Protein AF-A0A0W8CK42-F1 (afdb_monomer)

Organism: Phytophthora nicotianae (NCBI:txid4792)

Structure (mmCIF, N/CA/C/O backbone):
data_AF-A0A0W8CK42-F1
#
_entry.id   AF-A0A0W8CK42-F1
#
loop_
_atom_site.group_PDB
_atom_site.id
_atom_site.type_symbol
_atom_site.label_atom_id
_atom_site.label_alt_id
_atom_site.label_comp_id
_atom_site.label_asym_id
_atom_site.label_entity_id
_atom_site.label_seq_id
_atom_site.pdbx_PDB_ins_code
_atom_site.Cartn_x
_atom_site.Cartn_y
_atom_site.Cartn_z
_atom_site.occupancy
_atom_site.B_iso_or_equiv
_atom_site.auth_seq_id
_atom_site.auth_comp_id
_atom_site.auth_asym_id
_atom_site.auth_atom_id
_atom_site.pdbx_PDB_model_num
ATOM 1 N N . MET A 1 1 ? -12.846 0.771 17.962 1.00 53.97 1 MET A N 1
ATOM 2 C CA . MET A 1 1 ? -13.260 1.545 16.771 1.00 53.97 1 MET A CA 1
ATOM 3 C C . MET A 1 1 ? -13.281 3.008 17.147 1.00 53.97 1 MET A C 1
ATOM 5 O O . MET A 1 1 ? -13.812 3.319 18.205 1.00 53.97 1 MET A O 1
ATOM 9 N N . PHE A 1 2 ? -12.665 3.880 16.350 1.00 52.91 2 PHE A N 1
ATOM 10 C CA . PHE A 1 2 ? -12.708 5.317 16.612 1.00 52.91 2 PHE A CA 1
ATOM 11 C C . PHE A 1 2 ? -14.173 5.771 16.610 1.00 52.91 2 PHE A C 1
ATOM 13 O O . PHE A 1 2 ? -14.935 5.414 15.708 1.00 52.91 2 PHE A O 1
ATOM 20 N N . GLY A 1 3 ? -14.590 6.454 17.676 1.00 60.84 3 GLY A N 1
ATOM 21 C CA . GLY A 1 3 ? -15.957 6.950 17.807 1.00 60.84 3 GLY A CA 1
ATOM 22 C C . GLY A 1 3 ? -16.290 7.958 16.705 1.00 60.84 3 GLY A C 1
ATOM 23 O O . GLY A 1 3 ? -15.390 8.521 16.080 1.00 60.84 3 GLY A O 1
ATOM 24 N N . ALA A 1 4 ? -17.582 8.220 16.495 1.00 65.81 4 ALA A N 1
ATOM 25 C CA . ALA A 1 4 ? -18.070 9.171 15.488 1.00 65.81 4 ALA A CA 1
ATOM 26 C C . ALA A 1 4 ? -17.447 10.581 15.607 1.00 65.81 4 ALA A C 1
ATOM 28 O O . ALA A 1 4 ? -17.406 11.324 14.635 1.00 65.81 4 ALA A O 1
ATOM 29 N N . PHE A 1 5 ? -16.897 10.928 16.771 1.00 67.00 5 PHE A N 1
ATOM 30 C CA . PHE A 1 5 ? -16.233 12.206 17.020 1.00 67.00 5 PHE A CA 1
ATOM 31 C C . PHE A 1 5 ? -14.817 12.329 16.420 1.00 67.00 5 PHE A C 1
ATOM 33 O O . PHE A 1 5 ? -14.349 13.444 16.238 1.00 67.00 5 PHE A O 1
ATOM 40 N N . ASN A 1 6 ? -14.152 11.226 16.039 1.00 75.00 6 ASN A N 1
ATOM 41 C CA . ASN A 1 6 ? -12.784 11.241 15.481 1.00 75.00 6 ASN A CA 1
ATOM 42 C C . ASN A 1 6 ? -12.719 10.876 13.987 1.00 75.00 6 ASN A C 1
ATOM 44 O O . ASN A 1 6 ? -11.693 10.400 13.492 1.00 75.00 6 ASN A O 1
ATOM 48 N N . ILE A 1 7 ? -13.804 11.111 13.243 1.00 78.50 7 ILE A N 1
ATOM 49 C CA . ILE A 1 7 ? -13.872 10.807 11.806 1.00 78.50 7 ILE A CA 1
ATOM 50 C C . ILE A 1 7 ? -12.802 11.586 11.021 1.00 78.50 7 ILE A C 1
ATOM 52 O O . ILE A 1 7 ? -12.148 11.003 10.158 1.00 78.50 7 ILE A O 1
ATOM 56 N N . GLY A 1 8 ? -12.561 12.861 11.349 1.00 82.00 8 GLY A N 1
ATOM 57 C CA . GLY A 1 8 ? -11.563 13.693 10.660 1.00 82.00 8 GLY A CA 1
ATOM 58 C C . GLY A 1 8 ? -10.130 13.167 10.797 1.00 82.00 8 GLY A C 1
ATOM 59 O O . GLY A 1 8 ? -9.431 13.006 9.798 1.00 82.00 8 GLY A O 1
ATOM 60 N N . ALA A 1 9 ? -9.717 12.808 12.017 1.00 83.88 9 ALA A N 1
ATOM 61 C CA . ALA A 1 9 ? -8.387 12.249 12.268 1.00 83.88 9 ALA A CA 1
ATOM 62 C C . ALA A 1 9 ? -8.170 10.930 11.505 1.00 83.88 9 ALA A C 1
ATOM 64 O O . ALA A 1 9 ? -7.124 10.736 10.890 1.00 83.88 9 ALA A O 1
ATOM 65 N N . MET A 1 10 ? -9.178 10.050 11.476 1.00 83.19 10 MET A N 1
ATOM 66 C CA . MET A 1 10 ? -9.126 8.796 10.713 1.00 83.19 10 MET A CA 1
ATOM 67 C C . MET A 1 10 ? -8.916 9.019 9.211 1.00 83.19 10 MET A C 1
ATOM 69 O O . MET A 1 10 ? -8.078 8.343 8.618 1.00 83.19 10 MET A O 1
ATOM 73 N N . HIS A 1 11 ? -9.633 9.967 8.600 1.00 87.00 11 HIS A N 1
ATOM 74 C CA . HIS A 1 11 ? -9.452 10.278 7.178 1.00 87.00 11 HIS A CA 1
ATOM 75 C C . HIS A 1 11 ? -8.052 10.832 6.901 1.00 87.00 11 HIS A C 1
ATOM 77 O O . HIS A 1 11 ? -7.415 10.413 5.937 1.00 87.00 11 HIS A O 1
ATOM 83 N N . GLY A 1 12 ? -7.535 11.697 7.780 1.00 89.56 12 GLY A N 1
ATOM 84 C CA . GLY A 1 12 ? -6.166 12.206 7.686 1.00 89.56 12 GLY A CA 1
ATOM 85 C C . GLY A 1 12 ? -5.114 11.093 7.703 1.00 89.56 12 GLY A C 1
ATOM 86 O O . GLY A 1 12 ? -4.229 11.074 6.852 1.00 89.56 12 GLY A O 1
ATOM 87 N N . PHE A 1 13 ? -5.232 10.116 8.608 1.00 90.31 13 PHE A N 1
ATOM 88 C CA . PHE A 1 13 ? -4.308 8.975 8.648 1.00 90.31 13 PHE A CA 1
ATOM 89 C C . PHE A 1 13 ? -4.354 8.126 7.376 1.00 90.31 13 PHE A C 1
ATOM 91 O O . PHE A 1 13 ? -3.303 7.740 6.866 1.00 90.31 13 PHE A O 1
ATOM 98 N N . ILE A 1 14 ? -5.550 7.861 6.845 1.00 90.44 14 ILE A N 1
ATOM 99 C CA . ILE A 1 14 ? -5.713 7.083 5.610 1.00 90.44 14 ILE A CA 1
ATOM 100 C C . ILE A 1 14 ? -5.079 7.819 4.426 1.00 90.44 14 ILE A C 1
ATOM 102 O O . ILE A 1 14 ? -4.315 7.219 3.672 1.00 90.44 14 ILE A O 1
ATOM 106 N N . LEU A 1 15 ? -5.343 9.121 4.285 1.00 92.50 15 LEU A N 1
ATOM 107 C CA . LEU A 1 15 ? -4.794 9.934 3.198 1.00 92.50 15 LEU A CA 1
ATOM 108 C C . LEU A 1 15 ? -3.268 10.038 3.273 1.00 92.50 15 LEU A C 1
ATOM 110 O O . LEU A 1 15 ? -2.599 9.917 2.247 1.00 92.50 15 LEU A O 1
ATOM 114 N N . THR A 1 16 ? -2.703 10.196 4.471 1.00 93.62 16 THR A N 1
ATOM 115 C CA . THR A 1 16 ? -1.246 10.229 4.666 1.00 93.62 16 THR A CA 1
ATOM 116 C C . THR A 1 16 ? -0.611 8.881 4.346 1.00 93.62 16 THR A C 1
ATOM 118 O O . THR A 1 16 ? 0.391 8.836 3.635 1.00 93.62 16 THR A O 1
ATOM 121 N N . ALA A 1 17 ? -1.200 7.775 4.811 1.00 92.38 17 ALA A N 1
ATOM 122 C CA . ALA A 1 17 ? -0.711 6.434 4.495 1.00 92.38 17 ALA A CA 1
ATOM 123 C C . ALA A 1 17 ? -0.737 6.169 2.982 1.00 92.38 17 ALA A C 1
ATOM 125 O O . ALA A 1 17 ? 0.227 5.644 2.424 1.00 92.38 17 ALA A O 1
ATOM 126 N N . TRP A 1 18 ? -1.809 6.585 2.306 1.00 92.44 18 TRP A N 1
ATOM 127 C CA . TRP A 1 18 ? -1.940 6.425 0.861 1.00 92.44 18 TRP A CA 1
ATOM 128 C C . TRP A 1 18 ? -0.940 7.291 0.087 1.00 92.44 18 TRP A C 1
ATOM 130 O O . TRP A 1 18 ? -0.271 6.800 -0.822 1.00 92.44 18 TRP A O 1
ATOM 140 N N . SER A 1 19 ? -0.760 8.544 0.512 1.00 95.81 19 SER A N 1
ATOM 141 C CA . SER A 1 19 ? 0.235 9.461 -0.055 1.00 95.81 19 SER A CA 1
ATOM 142 C C . SER A 1 19 ? 1.654 8.907 0.088 1.00 95.81 19 SER A C 1
ATOM 144 O O . SER A 1 19 ? 2.410 8.877 -0.882 1.00 95.81 19 SER A O 1
ATOM 146 N N . LEU A 1 20 ? 2.004 8.402 1.276 1.00 95.88 20 LEU A N 1
ATOM 147 C CA . LEU A 1 20 ? 3.310 7.800 1.536 1.00 95.88 20 LEU A CA 1
ATOM 148 C C . LEU A 1 20 ? 3.544 6.562 0.663 1.00 95.88 20 LEU A C 1
ATOM 150 O O . LEU A 1 20 ? 4.619 6.417 0.085 1.00 95.88 20 LEU A O 1
ATOM 154 N N . GLY A 1 21 ? 2.529 5.703 0.524 1.00 92.12 21 GLY A N 1
ATOM 155 C CA . GLY A 1 21 ? 2.581 4.540 -0.359 1.00 92.12 21 GLY A CA 1
ATOM 156 C C . GLY A 1 21 ? 2.809 4.921 -1.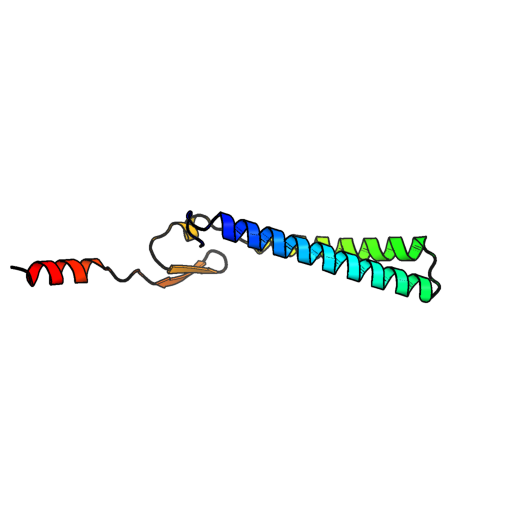824 1.00 92.12 21 GLY A C 1
ATOM 157 O O . GLY A 1 21 ? 3.643 4.309 -2.487 1.00 92.12 21 GLY A O 1
ATOM 158 N N . GLY A 1 22 ? 2.136 5.967 -2.313 1.00 91.38 22 GLY A N 1
ATOM 159 C CA . GLY A 1 22 ? 2.324 6.480 -3.672 1.00 91.38 22 GLY A CA 1
ATOM 160 C C . GLY A 1 22 ? 3.743 6.997 -3.923 1.00 91.38 22 GLY A C 1
ATOM 161 O O . GLY A 1 22 ? 4.374 6.615 -4.909 1.00 91.38 22 GLY A O 1
ATOM 162 N N . VAL A 1 23 ? 4.281 7.809 -3.006 1.00 95.56 23 VAL A N 1
ATOM 163 C CA . VAL A 1 23 ? 5.644 8.360 -3.123 1.00 95.56 23 VAL A CA 1
ATOM 164 C C . VAL A 1 23 ? 6.699 7.256 -3.031 1.00 95.56 23 VAL A C 1
ATOM 166 O O . VAL A 1 23 ? 7.578 7.171 -3.889 1.00 95.56 23 VAL A O 1
ATOM 169 N N . ALA A 1 24 ? 6.603 6.379 -2.028 1.00 94.38 24 ALA A N 1
ATOM 170 C CA . ALA A 1 24 ? 7.554 5.286 -1.840 1.00 94.38 24 ALA A CA 1
ATOM 171 C C . ALA A 1 24 ? 7.512 4.280 -3.004 1.00 94.38 24 ALA A C 1
ATOM 173 O O . ALA A 1 24 ? 8.561 3.844 -3.489 1.00 94.38 24 ALA A O 1
ATOM 174 N N . GLY A 1 25 ? 6.312 3.948 -3.490 1.00 90.81 25 GLY A N 1
ATOM 175 C CA . GLY A 1 25 ? 6.114 3.076 -4.645 1.00 90.81 25 GLY A CA 1
ATOM 176 C C . GLY A 1 25 ? 6.700 3.669 -5.927 1.00 90.81 25 GLY A C 1
ATOM 177 O O . GLY A 1 25 ? 7.473 3.000 -6.612 1.00 90.81 25 GLY A O 1
ATOM 178 N N . GLY A 1 26 ? 6.406 4.941 -6.215 1.00 90.50 26 GLY A N 1
ATOM 179 C CA . GLY A 1 26 ? 6.933 5.641 -7.389 1.00 90.50 26 GLY A CA 1
ATOM 180 C C . GLY A 1 26 ? 8.458 5.767 -7.380 1.00 90.50 26 GLY A C 1
ATOM 181 O O . GLY A 1 26 ? 9.107 5.511 -8.395 1.00 90.50 26 GLY A O 1
ATOM 182 N N . LEU A 1 27 ? 9.052 6.090 -6.226 1.00 94.00 27 LEU A N 1
ATOM 183 C CA . LEU A 1 27 ? 10.507 6.188 -6.092 1.00 94.00 27 LEU A CA 1
ATOM 184 C C . LEU A 1 27 ? 11.189 4.828 -6.301 1.00 94.00 27 LEU A C 1
ATOM 186 O O . LEU A 1 27 ? 12.192 4.738 -7.008 1.00 94.00 27 LEU A O 1
ATOM 190 N N . THR A 1 28 ? 10.613 3.764 -5.735 1.00 91.75 28 THR A N 1
ATOM 191 C CA . THR A 1 28 ? 11.115 2.391 -5.900 1.00 91.75 28 THR A CA 1
ATOM 192 C C . THR A 1 28 ? 11.043 1.944 -7.359 1.00 91.75 28 THR A C 1
ATOM 194 O O . THR A 1 28 ? 12.006 1.374 -7.872 1.00 91.75 28 THR A O 1
ATOM 197 N N . PHE A 1 29 ? 9.936 2.239 -8.049 1.00 89.06 29 PHE A N 1
ATOM 198 C CA . PHE A 1 29 ? 9.786 1.966 -9.478 1.00 89.06 29 PHE A CA 1
ATOM 199 C C . PHE A 1 29 ? 10.865 2.677 -10.299 1.00 89.06 29 PHE A C 1
ATOM 201 O O . PHE A 1 29 ? 11.551 2.041 -11.097 1.00 89.06 29 PHE A O 1
ATOM 208 N N . ASN A 1 30 ? 11.063 3.975 -10.061 1.00 90.69 30 ASN A N 1
ATOM 209 C CA . ASN A 1 30 ? 12.032 4.768 -10.812 1.00 90.69 30 ASN A CA 1
ATOM 210 C C . ASN A 1 30 ? 13.474 4.275 -10.594 1.00 90.69 30 ASN A C 1
ATOM 212 O O . ASN A 1 30 ? 14.241 4.147 -11.545 1.00 90.69 30 ASN A O 1
ATOM 216 N N . ALA A 1 31 ? 13.830 3.918 -9.355 1.00 90.56 31 ALA A N 1
ATOM 217 C CA . ALA A 1 31 ? 15.135 3.336 -9.050 1.00 90.56 31 ALA A CA 1
ATOM 218 C C . ALA A 1 31 ? 15.368 2.020 -9.813 1.00 90.56 31 ALA A C 1
ATOM 220 O O . ALA A 1 31 ? 16.399 1.859 -10.463 1.00 90.56 31 ALA A O 1
ATOM 221 N N . LYS A 1 32 ? 14.387 1.105 -9.803 1.00 88.19 32 LYS A N 1
ATOM 222 C CA . LYS A 1 32 ? 14.492 -0.184 -10.506 1.00 88.19 32 LYS A CA 1
ATOM 223 C C . LYS A 1 32 ? 14.529 -0.044 -12.021 1.00 88.19 32 LYS A C 1
ATOM 225 O O . LYS A 1 32 ? 15.296 -0.755 -12.664 1.00 88.19 32 LYS A O 1
ATOM 230 N N . TYR A 1 33 ? 13.751 0.880 -12.574 1.00 88.25 33 TYR A N 1
ATOM 231 C CA . TYR A 1 33 ? 13.795 1.188 -13.996 1.00 88.25 33 TYR A CA 1
ATOM 232 C C . TYR A 1 33 ? 15.179 1.716 -14.399 1.00 88.25 33 TYR A C 1
ATOM 234 O O . TYR A 1 33 ? 15.787 1.200 -15.331 1.00 88.25 33 TYR A O 1
ATOM 242 N N . ASN A 1 34 ? 15.728 2.679 -13.653 1.00 88.62 34 ASN A N 1
ATOM 243 C CA . ASN A 1 34 ? 17.043 3.246 -13.949 1.00 88.62 34 ASN A CA 1
ATOM 244 C C .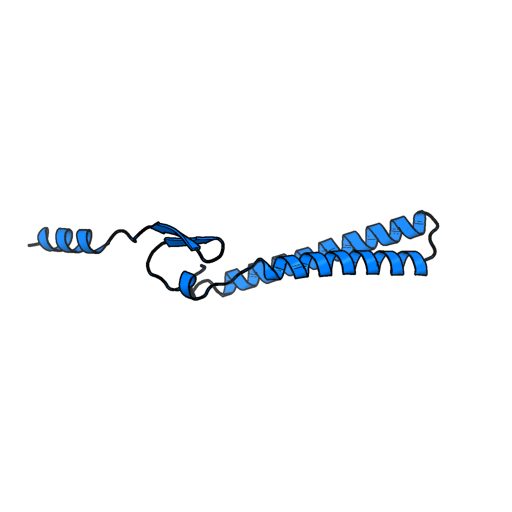 ASN A 1 34 ? 18.174 2.206 -13.827 1.00 88.62 34 ASN A C 1
ATOM 246 O O . ASN A 1 34 ? 19.088 2.192 -14.648 1.00 88.62 34 ASN A O 1
ATOM 250 N N . ASP A 1 35 ? 18.100 1.302 -12.847 1.00 89.12 35 ASP A N 1
ATOM 251 C CA . ASP A 1 35 ? 19.045 0.185 -12.722 1.00 89.12 35 ASP A CA 1
ATOM 252 C C . ASP A 1 35 ? 18.958 -0.776 -13.921 1.00 89.12 35 ASP A C 1
ATOM 254 O O . ASP A 1 35 ? 19.986 -1.217 -14.433 1.00 89.12 35 ASP A O 1
ATOM 258 N N . ALA A 1 36 ? 17.753 -1.071 -14.419 1.00 86.31 36 ALA A N 1
ATOM 259 C CA . ALA A 1 36 ? 17.564 -1.932 -15.588 1.00 86.31 36 ALA A CA 1
ATOM 260 C C . ALA A 1 36 ? 18.162 -1.320 -16.869 1.00 86.31 36 ALA A C 1
ATOM 262 O O . ALA A 1 36 ? 18.828 -2.022 -17.634 1.00 86.31 36 ALA A O 1
ATOM 263 N N . ILE A 1 37 ? 17.996 -0.007 -17.065 1.00 87.06 37 ILE A N 1
ATOM 264 C CA . ILE A 1 37 ? 18.614 0.729 -18.179 1.00 87.06 37 ILE A CA 1
ATOM 265 C C . ILE A 1 37 ?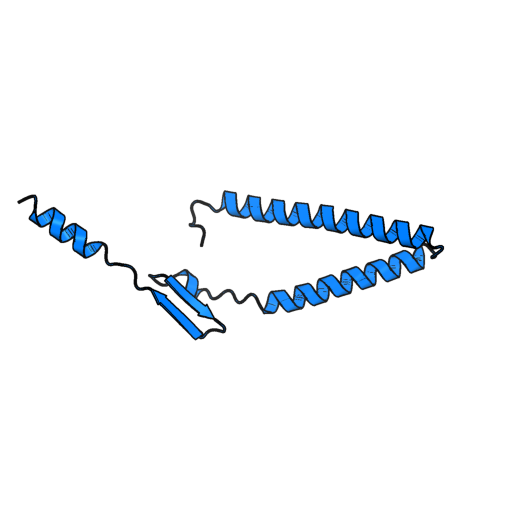 20.143 0.719 -18.064 1.00 87.06 37 ILE A C 1
ATOM 267 O O . ILE A 1 37 ? 20.833 0.448 -19.045 1.00 87.06 37 ILE A O 1
ATOM 271 N N . LYS A 1 38 ? 20.691 0.959 -16.865 1.00 88.06 38 LYS A N 1
ATOM 272 C CA . LYS A 1 38 ? 22.145 0.908 -16.619 1.00 88.06 38 LYS A CA 1
ATOM 273 C C . LYS A 1 38 ? 22.743 -0.473 -16.875 1.00 88.06 38 LYS A C 1
ATOM 275 O O . LYS A 1 38 ? 23.878 -0.564 -17.330 1.00 88.06 38 LYS A O 1
ATOM 280 N N . ASN A 1 39 ? 21.975 -1.532 -16.629 1.00 84.75 39 ASN A N 1
ATOM 281 C CA . ASN A 1 39 ? 22.374 -2.913 -16.898 1.00 84.75 39 ASN A CA 1
ATOM 282 C C . ASN A 1 39 ? 22.282 -3.298 -18.389 1.00 84.75 39 ASN A C 1
ATOM 284 O O . ASN A 1 39 ? 22.508 -4.456 -18.730 1.00 84.75 39 ASN A O 1
ATOM 288 N N . GLY A 1 40 ? 21.957 -2.353 -19.278 1.00 83.00 40 GLY A N 1
ATOM 289 C CA . GLY A 1 40 ? 21.936 -2.561 -20.727 1.00 83.00 40 GLY A CA 1
ATOM 290 C C . GLY A 1 40 ? 20.624 -3.125 -21.273 1.00 83.00 40 GLY A C 1
ATOM 291 O O . GLY A 1 40 ? 20.586 -3.548 -22.426 1.00 83.00 40 GLY A O 1
ATOM 292 N N . SER A 1 41 ? 19.547 -3.135 -20.477 1.00 82.62 41 SER A N 1
ATOM 293 C CA . SER A 1 41 ? 18.223 -3.531 -20.974 1.00 82.62 41 SER A CA 1
ATOM 294 C C . SER A 1 41 ? 17.645 -2.450 -21.883 1.00 82.62 41 SER A C 1
ATOM 296 O O . SER A 1 41 ? 17.844 -1.254 -21.651 1.00 82.62 41 SER A O 1
ATOM 298 N N . THR A 1 42 ? 16.886 -2.856 -22.902 1.00 87.75 42 THR A N 1
ATOM 299 C CA . THR A 1 42 ? 16.163 -1.886 -23.725 1.00 87.75 42 THR A CA 1
ATOM 300 C C . THR A 1 42 ? 15.094 -1.175 -22.877 1.00 87.75 42 THR A C 1
ATOM 302 O O . THR A 1 42 ? 14.526 -1.784 -21.962 1.00 87.75 42 THR A O 1
ATOM 305 N N . PRO A 1 43 ? 14.774 0.102 -23.161 1.00 83.88 43 PRO A N 1
ATOM 306 C CA . PRO A 1 43 ? 13.746 0.831 -22.414 1.00 83.88 43 PRO A CA 1
ATOM 307 C C . PRO A 1 43 ? 12.376 0.151 -22.410 1.00 83.88 43 PRO A C 1
ATOM 309 O O . PRO A 1 43 ? 11.641 0.228 -21.427 1.00 83.88 43 PRO A O 1
ATOM 312 N N . VAL A 1 44 ? 12.048 -0.539 -23.503 1.00 88.00 44 VAL A N 1
ATOM 313 C CA . VAL A 1 44 ? 10.779 -1.251 -23.661 1.00 88.00 44 VAL A CA 1
ATOM 314 C C . VAL A 1 44 ? 10.740 -2.482 -22.759 1.00 88.00 44 VAL A C 1
ATOM 316 O O . VAL A 1 44 ? 9.783 -2.643 -22.003 1.00 88.00 44 VAL A O 1
ATOM 319 N N . ASP A 1 45 ? 11.792 -3.301 -22.764 1.00 86.12 45 ASP A N 1
ATOM 320 C CA . ASP A 1 45 ? 11.840 -4.513 -21.939 1.00 86.12 45 ASP A CA 1
ATOM 321 C C . ASP A 1 45 ? 11.853 -4.178 -20.442 1.00 86.12 45 ASP A C 1
ATOM 323 O O . ASP A 1 45 ? 11.128 -4.792 -19.657 1.00 86.12 45 ASP A O 1
ATOM 327 N N . ALA A 1 46 ? 12.607 -3.146 -20.046 1.00 86.88 46 ALA A N 1
ATOM 328 C CA . ALA A 1 46 ? 12.645 -2.663 -18.665 1.00 86.88 46 ALA A CA 1
ATOM 329 C C . ALA A 1 46 ? 11.270 -2.166 -18.180 1.00 86.88 46 ALA A C 1
ATOM 331 O O . ALA A 1 46 ? 10.901 -2.371 -17.018 1.00 86.88 46 ALA A O 1
ATOM 332 N N . TYR A 1 47 ? 10.494 -1.529 -19.062 1.00 87.38 47 TYR A N 1
ATOM 333 C CA . TYR A 1 47 ? 9.140 -1.079 -18.748 1.00 87.38 47 TYR A CA 1
ATOM 334 C C . TYR A 1 47 ? 8.175 -2.257 -18.583 1.00 87.38 47 TYR A C 1
ATOM 336 O O . TYR A 1 47 ? 7.459 -2.329 -17.583 1.00 87.38 47 TYR A O 1
ATOM 344 N N . VAL A 1 48 ? 8.186 -3.200 -19.529 1.00 90.00 48 VAL A N 1
ATOM 345 C CA . VAL A 1 48 ? 7.314 -4.384 -19.506 1.00 90.00 48 VAL A CA 1
ATOM 346 C C . VAL A 1 48 ? 7.562 -5.220 -18.247 1.00 90.00 48 VAL A C 1
ATOM 348 O O . VAL A 1 48 ? 6.611 -5.555 -17.539 1.00 90.00 48 VAL A O 1
ATOM 351 N N . ASP A 1 49 ? 8.825 -5.488 -17.909 1.00 88.56 49 ASP A N 1
ATOM 352 C CA . ASP A 1 49 ? 9.201 -6.198 -16.680 1.00 88.56 49 ASP A CA 1
ATOM 353 C C . ASP A 1 49 ? 8.721 -5.463 -15.415 1.00 88.56 49 ASP A C 1
ATOM 355 O O . ASP A 1 49 ? 8.157 -6.067 -14.497 1.00 88.56 49 ASP A O 1
ATOM 359 N N . SER A 1 50 ? 8.864 -4.136 -15.381 1.00 89.06 50 SER A N 1
ATOM 360 C CA . SER A 1 50 ? 8.411 -3.334 -14.242 1.00 89.06 50 SER A CA 1
ATOM 361 C C . SER A 1 50 ? 6.885 -3.361 -14.074 1.00 89.06 50 SER A C 1
ATOM 363 O O . SER A 1 50 ? 6.396 -3.452 -12.945 1.00 89.06 50 SER A O 1
ATOM 365 N N . ILE A 1 51 ? 6.119 -3.347 -15.171 1.00 90.12 51 ILE A N 1
ATOM 366 C CA . ILE A 1 51 ? 4.655 -3.494 -15.138 1.00 90.12 51 ILE A CA 1
ATOM 367 C C . ILE A 1 51 ? 4.247 -4.870 -14.606 1.00 90.12 51 ILE A C 1
ATOM 369 O O . ILE A 1 51 ? 3.377 -4.943 -13.735 1.00 90.12 51 ILE A O 1
ATOM 373 N N . TYR A 1 52 ? 4.889 -5.955 -15.052 1.00 92.56 52 TYR A N 1
ATOM 374 C CA . TYR A 1 52 ? 4.598 -7.295 -14.529 1.00 92.56 52 TYR A CA 1
ATOM 375 C C . TYR A 1 52 ? 4.825 -7.385 -13.017 1.00 92.56 52 TYR A C 1
ATOM 377 O O . TYR A 1 52 ? 3.994 -7.943 -12.299 1.00 92.56 52 TYR A O 1
ATOM 385 N N . LYS A 1 53 ? 5.898 -6.772 -12.505 1.00 90.19 53 LYS A N 1
ATOM 386 C CA . LYS A 1 53 ? 6.167 -6.710 -11.060 1.00 90.19 53 LYS A CA 1
ATOM 387 C C . LYS A 1 53 ? 5.075 -5.961 -10.296 1.00 90.19 53 LYS A C 1
ATOM 389 O O . LYS A 1 53 ? 4.635 -6.441 -9.252 1.00 90.19 53 LYS A O 1
ATOM 394 N N . ILE A 1 54 ? 4.597 -4.829 -10.819 1.00 91.56 54 ILE A N 1
ATOM 395 C CA . ILE A 1 54 ? 3.478 -4.085 -10.216 1.00 91.56 54 ILE A CA 1
ATOM 396 C C . ILE A 1 54 ? 2.212 -4.947 -10.195 1.00 91.56 54 ILE A C 1
ATOM 398 O O . ILE A 1 54 ? 1.546 -5.022 -9.163 1.00 91.56 54 ILE A O 1
ATOM 402 N N . LEU A 1 55 ? 1.898 -5.639 -11.293 1.00 93.19 55 LEU A N 1
ATOM 403 C CA . LEU A 1 55 ? 0.725 -6.512 -11.370 1.00 93.19 55 LEU A CA 1
ATOM 404 C C . LE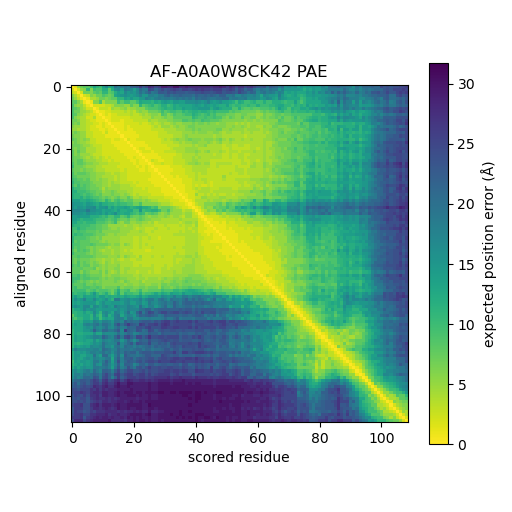U A 1 55 ? 0.780 -7.647 -10.343 1.00 93.19 55 LEU A C 1
ATOM 406 O O . LEU A 1 55 ? -0.222 -7.901 -9.679 1.00 93.19 55 LEU A O 1
ATOM 410 N N . ILE A 1 56 ? 1.944 -8.272 -10.139 1.00 93.00 56 ILE A N 1
ATOM 411 C CA . ILE A 1 56 ? 2.124 -9.299 -9.100 1.00 93.00 56 ILE A CA 1
ATOM 412 C C . ILE A 1 56 ? 1.798 -8.726 -7.715 1.00 93.00 56 ILE A C 1
ATOM 414 O O . ILE A 1 56 ? 1.026 -9.326 -6.968 1.00 93.00 56 ILE A O 1
ATOM 418 N N . VAL A 1 57 ? 2.330 -7.546 -7.381 1.00 92.38 57 VAL A N 1
ATOM 419 C CA . VAL A 1 5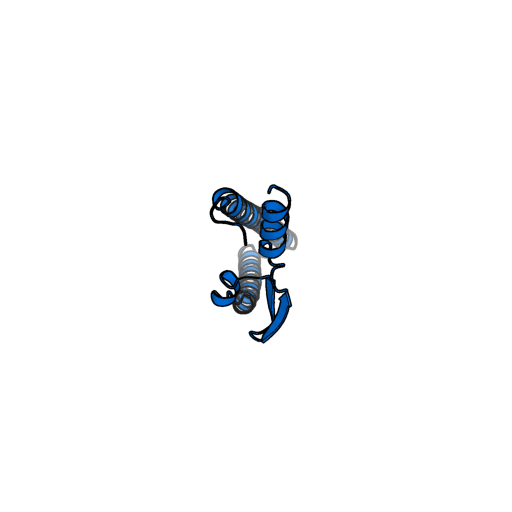7 ? 2.065 -6.880 -6.093 1.00 92.38 57 VAL A CA 1
ATOM 420 C C . VAL A 1 57 ? 0.574 -6.574 -5.922 1.00 92.38 57 VAL A C 1
ATOM 422 O O . VAL A 1 57 ? 0.020 -6.806 -4.844 1.00 92.38 57 VAL A O 1
ATOM 425 N N . VAL A 1 58 ? -0.098 -6.102 -6.975 1.00 92.56 58 VAL A N 1
ATOM 426 C CA . VAL A 1 58 ? -1.541 -5.820 -6.964 1.00 92.56 58 VAL A CA 1
ATOM 427 C C . VAL A 1 58 ? -2.352 -7.099 -6.762 1.00 92.56 58 VAL A C 1
ATOM 429 O O . VAL A 1 58 ? -3.237 -7.116 -5.910 1.00 92.56 58 VAL A O 1
ATOM 432 N N . CYS A 1 59 ? -2.039 -8.183 -7.476 1.00 94.38 59 CYS A N 1
ATOM 433 C CA . CYS A 1 59 ? -2.727 -9.465 -7.322 1.00 94.38 59 CYS A CA 1
ATOM 434 C C . CYS A 1 59 ? -2.568 -10.030 -5.906 1.00 94.38 59 CYS A C 1
ATOM 436 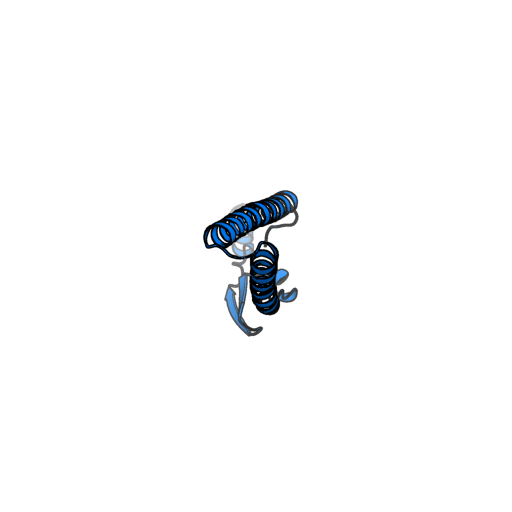O O . CYS A 1 59 ? -3.557 -10.416 -5.284 1.00 94.38 59 CYS A O 1
ATOM 438 N N . VAL A 1 60 ? -1.344 -10.026 -5.371 1.00 94.25 60 VAL A N 1
ATOM 439 C CA . VAL A 1 60 ? -1.059 -10.476 -4.002 1.00 94.25 60 VAL A CA 1
ATOM 440 C C . VAL A 1 60 ? -1.835 -9.633 -2.989 1.00 94.25 60 VAL A C 1
ATOM 442 O O . VAL A 1 60 ? -2.529 -10.179 -2.134 1.00 94.25 60 VAL A O 1
ATOM 445 N N . THR A 1 61 ? -1.794 -8.305 -3.117 1.00 90.12 61 THR A N 1
ATOM 446 C CA . THR A 1 61 ? -2.541 -7.391 -2.236 1.00 90.12 61 THR A CA 1
ATOM 447 C C . THR A 1 61 ? -4.052 -7.614 -2.341 1.00 90.12 61 THR A C 1
ATOM 449 O O . THR A 1 61 ? -4.742 -7.641 -1.324 1.00 90.12 61 THR A O 1
ATOM 452 N N . GLY A 1 62 ? -4.568 -7.849 -3.550 1.00 90.25 62 GLY A N 1
ATOM 453 C CA . GLY A 1 62 ? -5.968 -8.191 -3.796 1.00 90.25 62 GLY A CA 1
ATOM 454 C C . GLY A 1 62 ? -6.409 -9.459 -3.064 1.00 90.25 62 GLY A C 1
ATOM 455 O O . GLY A 1 62 ? -7.485 -9.476 -2.470 1.00 90.25 62 GLY A O 1
ATOM 456 N N . ILE A 1 63 ? -5.560 -10.489 -3.016 1.00 90.75 63 ILE A N 1
ATOM 457 C CA . ILE A 1 63 ? -5.825 -11.711 -2.240 1.00 90.75 63 ILE A CA 1
ATOM 458 C C . ILE A 1 63 ? -5.919 -11.393 -0.740 1.00 90.75 63 ILE A C 1
ATOM 460 O O . ILE A 1 63 ? -6.841 -11.857 -0.069 1.00 90.75 63 ILE A O 1
ATOM 464 N N . PHE A 1 64 ? -5.022 -10.555 -0.211 1.00 88.12 64 PHE A N 1
ATOM 465 C CA . PHE A 1 64 ? -5.058 -10.156 1.201 1.00 88.12 64 PHE A CA 1
ATOM 466 C C . PHE A 1 64 ? -6.312 -9.358 1.580 1.00 88.12 64 PHE A C 1
ATOM 468 O O . PHE A 1 64 ? -6.777 -9.480 2.713 1.00 88.12 64 PHE A O 1
ATOM 475 N N . ILE A 1 65 ? -6.907 -8.594 0.656 1.00 85.69 65 ILE A N 1
ATOM 476 C CA . ILE A 1 65 ? -8.163 -7.868 0.917 1.00 85.69 65 ILE A CA 1
ATOM 477 C C . ILE A 1 65 ? -9.294 -8.839 1.283 1.00 85.69 65 ILE A C 1
ATOM 479 O O . ILE A 1 65 ? -10.065 -8.550 2.197 1.00 85.69 65 ILE A O 1
ATOM 483 N N . PHE A 1 66 ? -9.357 -10.023 0.667 1.00 80.88 66 PHE A N 1
ATOM 484 C CA . PHE A 1 66 ? -10.352 -11.041 1.029 1.00 80.88 66 PHE A CA 1
ATOM 485 C C . PHE A 1 66 ? -10.169 -11.594 2.452 1.00 80.88 66 PHE A C 1
ATOM 487 O O . PHE A 1 66 ? -11.120 -12.116 3.035 1.00 80.88 66 PHE A O 1
ATOM 494 N N . MET A 1 67 ? -8.978 -11.449 3.043 1.00 80.06 67 MET A N 1
ATOM 495 C CA . MET A 1 67 ? -8.714 -11.838 4.431 1.00 80.06 67 MET A CA 1
ATOM 496 C C . MET A 1 67 ? -9.246 -10.808 5.443 1.00 80.06 67 MET A C 1
ATOM 498 O O . MET A 1 67 ? -9.466 -11.138 6.611 1.00 80.06 67 MET A O 1
ATOM 502 N N . VAL A 1 68 ? -9.506 -9.567 5.015 1.00 78.94 68 VAL A N 1
ATOM 503 C CA . VAL A 1 68 ? -10.038 -8.499 5.871 1.00 78.94 68 VAL A CA 1
ATOM 504 C C . VAL A 1 68 ? -11.560 -8.622 5.960 1.00 78.94 68 VAL A C 1
ATOM 506 O O . VAL A 1 68 ? -12.321 -7.957 5.261 1.00 78.94 68 VAL A O 1
ATOM 509 N N . ARG A 1 69 ? -12.037 -9.494 6.853 1.00 68.56 69 ARG A N 1
ATOM 510 C CA . ARG A 1 69 ? -13.472 -9.652 7.125 1.00 68.56 69 ARG A CA 1
ATOM 511 C C . ARG A 1 69 ? -13.962 -8.563 8.081 1.00 68.56 69 ARG A C 1
ATOM 513 O O . ARG A 1 69 ? -13.751 -8.647 9.287 1.00 68.56 69 ARG A O 1
ATOM 520 N N . THR A 1 70 ? -14.681 -7.569 7.570 1.00 63.09 70 THR A N 1
ATOM 521 C CA . THR A 1 70 ? -15.399 -6.588 8.397 1.00 63.09 70 THR A CA 1
ATOM 522 C C . THR A 1 70 ? -16.762 -7.157 8.804 1.00 63.09 70 THR A C 1
ATOM 524 O O . THR A 1 70 ? -17.683 -7.242 7.999 1.00 63.09 70 THR A O 1
ATOM 527 N N . ASN A 1 71 ? -16.907 -7.604 10.057 1.00 64.25 71 ASN A N 1
ATOM 528 C CA . ASN A 1 71 ? -18.189 -8.082 10.587 1.00 64.25 71 ASN A CA 1
ATOM 529 C C . ASN A 1 71 ? -18.929 -6.937 11.312 1.00 64.25 71 ASN A C 1
ATOM 531 O O . ASN A 1 71 ? -18.479 -6.515 12.378 1.00 64.25 71 ASN A O 1
ATOM 535 N N . PRO A 1 72 ? -20.076 -6.445 10.798 1.00 61.91 72 PRO A N 1
ATOM 536 C CA . PRO A 1 72 ? -20.820 -5.357 11.432 1.00 61.91 72 PRO A CA 1
ATOM 537 C C . PRO A 1 72 ? -21.364 -5.716 12.817 1.00 61.91 72 PRO A C 1
ATOM 539 O O . PRO A 1 72 ? -21.528 -4.831 13.649 1.00 61.91 72 PRO A O 1
ATOM 542 N N . ARG A 1 73 ? -21.639 -7.000 13.091 1.00 62.50 73 ARG A N 1
ATOM 543 C CA . ARG A 1 73 ? -22.186 -7.421 14.391 1.00 62.50 73 ARG A CA 1
ATOM 544 C C . ARG A 1 73 ? -21.170 -7.286 15.524 1.00 62.50 73 ARG A C 1
ATOM 546 O O . ARG A 1 73 ? -21.568 -7.014 16.646 1.00 62.50 73 ARG A O 1
ATOM 553 N N . ASP A 1 74 ? -19.881 -7.422 15.220 1.00 62.22 74 ASP A N 1
ATOM 554 C CA . ASP A 1 74 ? -18.796 -7.267 16.200 1.00 62.22 74 ASP A CA 1
ATOM 555 C C . ASP A 1 74 ? -18.574 -5.791 16.585 1.00 62.22 74 ASP A C 1
ATOM 557 O O . ASP A 1 74 ? -18.087 -5.475 17.663 1.00 62.22 74 ASP A O 1
ATOM 561 N N . ARG A 1 75 ? -18.992 -4.858 15.717 1.00 65.00 75 ARG A N 1
ATOM 562 C CA . ARG A 1 75 ? -18.851 -3.408 15.928 1.00 65.00 75 ARG A CA 1
ATOM 563 C C . ARG A 1 75 ? -19.825 -2.831 16.957 1.00 65.00 75 ARG A C 1
ATOM 565 O O . ARG A 1 75 ? -19.497 -1.822 17.578 1.00 65.00 75 ARG A O 1
ATOM 572 N N . PHE A 1 76 ? -21.024 -3.398 17.076 1.00 63.47 76 PHE A N 1
ATOM 573 C CA . PHE A 1 76 ? -22.131 -2.784 17.821 1.00 63.47 76 PHE A CA 1
ATOM 574 C C . PHE A 1 76 ? -22.552 -3.559 19.079 1.00 63.47 76 PHE A C 1
ATOM 576 O O . PHE A 1 76 ? -23.478 -3.126 19.765 1.00 63.47 76 PHE A O 1
ATOM 583 N N . ASP A 1 77 ? -21.898 -4.678 19.400 1.00 63.16 77 ASP A N 1
ATOM 584 C CA . ASP A 1 77 ? -22.193 -5.450 20.613 1.00 63.16 77 ASP A CA 1
ATOM 585 C C . ASP A 1 77 ? -21.603 -4.754 21.861 1.00 63.16 77 ASP A C 1
ATOM 587 O O . ASP A 1 77 ? -20.520 -4.163 21.812 1.00 63.16 77 ASP A O 1
ATOM 591 N N . LYS A 1 78 ? -22.320 -4.778 22.992 1.00 61.16 78 LYS A N 1
ATOM 592 C CA . LYS A 1 78 ? -21.849 -4.158 24.246 1.00 61.16 78 LYS A CA 1
ATOM 593 C C . LYS A 1 78 ? -20.795 -5.072 24.888 1.00 61.16 78 LYS A C 1
ATOM 595 O O . LYS A 1 78 ? -21.089 -6.210 25.250 1.00 61.16 78 LYS A O 1
ATOM 600 N N . GLY A 1 79 ? -19.574 -4.565 25.068 1.00 64.06 79 GLY A N 1
ATOM 601 C CA . GLY A 1 79 ? -18.430 -5.321 25.602 1.00 64.06 79 GLY A CA 1
ATOM 602 C C . GLY A 1 79 ? -17.321 -5.524 24.570 1.00 64.06 79 GLY A C 1
ATOM 603 O O . GLY A 1 79 ? -17.499 -5.218 23.395 1.00 64.06 79 GLY A O 1
ATOM 604 N N . TYR A 1 80 ? -16.155 -6.005 25.007 1.00 66.94 80 TYR A N 1
ATOM 605 C CA . TYR A 1 80 ? -15.050 -6.301 24.093 1.00 66.94 80 TYR A CA 1
ATOM 606 C C . TYR A 1 80 ? -15.154 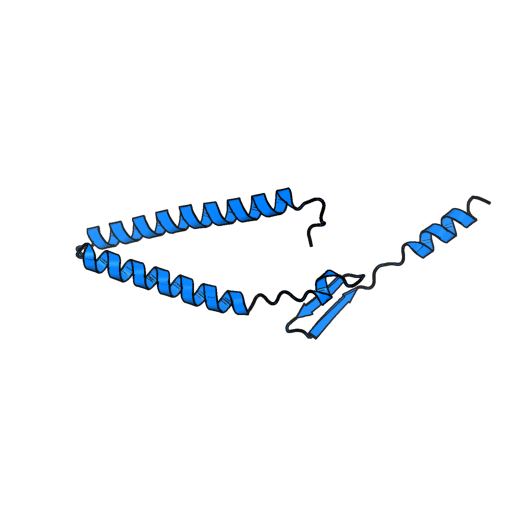-7.759 23.653 1.00 66.94 80 TYR A C 1
ATOM 608 O O . TYR A 1 80 ? -14.848 -8.677 24.420 1.00 66.94 80 TYR A O 1
ATOM 616 N N . HIS A 1 81 ? -15.612 -7.960 22.422 1.00 68.31 81 HIS A N 1
ATOM 617 C CA . HIS A 1 81 ? -15.684 -9.268 21.785 1.00 68.31 81 HIS A CA 1
ATOM 618 C C . HIS A 1 81 ? -14.600 -9.336 20.714 1.00 68.31 81 HIS A C 1
ATOM 620 O O . HIS A 1 81 ? -14.445 -8.419 19.917 1.00 68.31 81 HIS A O 1
ATOM 626 N N . TYR A 1 82 ? -13.806 -10.401 20.733 1.00 67.31 82 TYR A N 1
ATOM 627 C CA . TYR A 1 82 ? -12.808 -10.684 19.710 1.00 67.31 82 TYR A CA 1
ATOM 628 C C . TYR A 1 82 ? -13.211 -11.966 18.994 1.00 67.31 82 TYR A C 1
ATOM 630 O O . TYR A 1 82 ? -13.296 -13.039 19.607 1.00 67.31 82 TYR A O 1
ATOM 638 N N . SER A 1 83 ? -13.484 -11.859 17.694 1.00 67.69 83 SER A N 1
ATOM 639 C CA . SER A 1 83 ? -13.794 -13.002 16.842 1.00 67.69 83 SER A CA 1
ATOM 640 C C . SER A 1 83 ? -12.663 -13.279 15.860 1.00 67.69 83 SER A C 1
ATOM 642 O O . SER A 1 83 ? -12.233 -12.395 15.125 1.00 67.69 83 SER A O 1
ATOM 644 N N . LEU A 1 84 ? -12.228 -14.539 15.802 1.00 65.81 84 LEU A N 1
ATOM 645 C CA . LEU A 1 84 ? -11.313 -15.042 14.783 1.00 65.81 84 LEU A CA 1
ATOM 646 C C . LEU A 1 84 ? -12.082 -16.005 13.874 1.00 65.81 84 LEU A C 1
ATOM 648 O O . LEU A 1 84 ? -12.793 -16.885 14.359 1.00 65.81 84 LEU A O 1
ATOM 652 N N . PHE A 1 85 ? -11.973 -15.843 12.552 1.00 70.00 85 P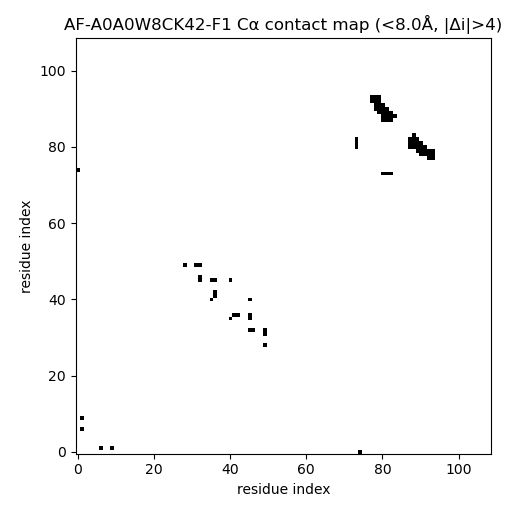HE A N 1
ATOM 653 C CA . PHE A 1 85 ? -12.624 -16.738 11.578 1.00 70.00 85 PHE A CA 1
ATOM 654 C C . PHE A 1 85 ? -14.156 -16.880 11.747 1.00 70.00 85 PHE A C 1
ATOM 656 O O . PHE A 1 85 ? -14.756 -17.880 11.358 1.00 70.00 85 PHE A O 1
ATOM 663 N N . GLY A 1 86 ? -14.820 -15.871 12.321 1.00 65.62 86 GLY A N 1
ATOM 664 C CA . GLY A 1 86 ? -16.262 -15.904 12.592 1.00 65.62 86 GLY A CA 1
ATOM 665 C C . GLY A 1 86 ? -16.664 -16.719 13.826 1.00 65.62 86 GLY A C 1
ATOM 666 O O . GLY A 1 86 ? -17.854 -16.822 14.112 1.00 65.62 86 GLY A O 1
ATOM 667 N N . LYS A 1 87 ? -15.702 -17.262 14.583 1.00 69.50 87 LYS A N 1
ATOM 668 C CA . LYS A 1 87 ? -15.925 -17.818 15.923 1.00 69.50 87 LYS A CA 1
ATOM 669 C C . LYS A 1 87 ? -15.486 -16.795 16.971 1.00 69.50 87 LYS A C 1
ATOM 671 O O . LYS A 1 87 ? -14.450 -16.149 16.821 1.00 69.50 87 LYS A O 1
ATOM 676 N N . ARG A 1 88 ? -16.298 -16.582 18.006 1.00 70.50 88 ARG A N 1
ATOM 677 C CA . ARG A 1 88 ? -15.976 -15.683 19.127 1.00 70.50 88 ARG A CA 1
ATOM 678 C C . ARG A 1 88 ? -14.949 -16.387 20.019 1.00 70.50 88 ARG A C 1
ATOM 680 O O . ARG A 1 88 ? -15.237 -17.472 20.508 1.00 70.50 88 ARG A O 1
ATOM 687 N N . VAL A 1 89 ? -13.762 -15.803 20.180 1.00 72.31 89 VAL A N 1
ATOM 688 C CA . VAL A 1 89 ? -12.654 -16.398 20.954 1.00 72.31 89 VAL A CA 1
ATOM 689 C C . VAL A 1 89 ? -12.552 -15.758 22.336 1.00 72.31 89 VAL A C 1
ATOM 691 O O . VAL A 1 89 ? -12.328 -16.456 23.318 1.00 72.31 89 VAL A O 1
ATOM 694 N N . ILE A 1 90 ? -12.759 -14.442 22.433 1.00 74.44 90 ILE A N 1
ATOM 695 C CA . ILE A 1 90 ? -12.675 -13.705 23.699 1.00 74.44 90 ILE A CA 1
ATOM 696 C C . ILE A 1 90 ? -13.922 -12.831 23.832 1.00 74.44 90 ILE A C 1
ATOM 698 O O . ILE A 1 90 ? -14.302 -12.143 22.889 1.00 74.44 90 ILE A O 1
ATOM 702 N N . SER A 1 91 ? -14.574 -12.880 24.992 1.00 74.56 91 SER A N 1
ATOM 703 C CA . SER A 1 91 ? -15.765 -12.091 25.321 1.00 74.56 91 SER A CA 1
ATOM 704 C C . SER A 1 91 ? -15.594 -11.512 26.715 1.00 74.56 91 SER A C 1
ATOM 706 O O . SER A 1 91 ? -15.892 -12.176 27.708 1.00 74.56 91 SER A O 1
ATOM 708 N N . ILE A 1 92 ? -15.119 -10.274 26.801 1.00 77.00 92 ILE A N 1
ATOM 709 C CA . ILE A 1 92 ? -15.010 -9.557 28.070 1.00 77.00 92 ILE A CA 1
ATOM 710 C C . ILE A 1 92 ? -16.315 -8.789 28.269 1.00 77.00 92 ILE A C 1
ATOM 712 O O . ILE A 1 92 ? -16.615 -7.843 27.531 1.00 77.00 92 ILE A O 1
ATOM 716 N N . LYS A 1 93 ? -17.106 -9.209 29.265 1.00 70.00 93 LYS A N 1
ATOM 717 C CA . LYS A 1 93 ? -18.303 -8.466 29.671 1.00 70.00 93 LYS A CA 1
ATOM 718 C C . LYS A 1 93 ? -17.885 -7.094 30.219 1.00 70.00 93 LYS A C 1
ATOM 720 O O . LYS A 1 93 ? -16.903 -7.019 30.960 1.00 70.00 93 LYS A O 1
ATOM 725 N N . PRO A 1 94 ? -18.600 -6.012 29.870 1.00 65.19 94 PRO A N 1
ATOM 726 C CA . PRO A 1 94 ? -18.351 -4.713 30.475 1.00 65.19 94 PRO A CA 1
ATOM 727 C C . PRO A 1 94 ? -18.608 -4.807 31.984 1.00 65.19 94 PRO A C 1
ATOM 729 O O . PRO A 1 94 ? -19.568 -5.442 32.414 1.00 65.19 94 PRO A O 1
ATOM 732 N N . LYS A 1 95 ? -17.730 -4.209 32.794 1.00 61.81 95 LYS A N 1
ATOM 733 C CA . LYS A 1 95 ? -17.935 -4.099 34.241 1.00 61.81 95 LYS A CA 1
ATOM 734 C C . LYS A 1 95 ? -19.120 -3.158 34.456 1.00 61.81 95 LYS A C 1
ATOM 736 O O . LYS A 1 95 ? -19.034 -1.997 34.060 1.00 61.81 95 LYS A O 1
ATOM 741 N N . ASP A 1 96 ? -20.211 -3.654 35.031 1.00 61.44 96 ASP A N 1
ATOM 742 C CA . ASP A 1 96 ? -21.407 -2.856 35.292 1.00 61.44 96 ASP A CA 1
ATOM 743 C C . ASP A 1 96 ? -21.050 -1.656 36.181 1.00 61.44 96 ASP A C 1
ATOM 745 O O . ASP A 1 96 ? -20.841 -1.772 37.387 1.00 61.44 96 ASP A O 1
ATOM 749 N N . THR A 1 97 ? -20.977 -0.468 35.577 1.00 53.56 97 THR A N 1
ATOM 750 C CA . THR A 1 97 ? -20.838 0.816 36.283 1.00 53.56 97 THR A CA 1
ATOM 751 C C . THR A 1 97 ? -22.050 1.098 37.190 1.00 53.56 97 THR A C 1
ATOM 753 O O . THR A 1 97 ? -22.011 1.998 38.025 1.00 53.56 97 THR A O 1
ATOM 756 N N . THR A 1 98 ? -23.117 0.305 37.080 1.00 54.44 98 THR A N 1
ATOM 757 C CA . THR A 1 98 ? -24.346 0.408 37.873 1.00 54.44 98 THR A CA 1
ATOM 758 C C . THR A 1 98 ? -24.131 0.100 39.358 1.00 54.44 98 THR A C 1
ATOM 760 O O . THR A 1 98 ? -24.724 0.775 40.190 1.00 54.44 98 THR A O 1
ATOM 763 N N . ALA A 1 99 ? -23.206 -0.802 39.714 1.00 52.38 99 ALA A N 1
ATOM 764 C CA . ALA A 1 99 ? -22.930 -1.125 41.121 1.00 52.38 99 ALA A CA 1
ATOM 765 C C . ALA A 1 99 ? -22.274 0.036 41.898 1.00 52.38 99 ALA A C 1
ATOM 767 O O . ALA A 1 99 ? -22.367 0.101 43.119 1.00 52.38 99 ALA A O 1
ATOM 768 N N . ASN A 1 100 ? -21.610 0.970 41.206 1.00 49.22 100 ASN A N 1
ATOM 769 C CA . ASN A 1 100 ? -20.973 2.122 41.851 1.00 49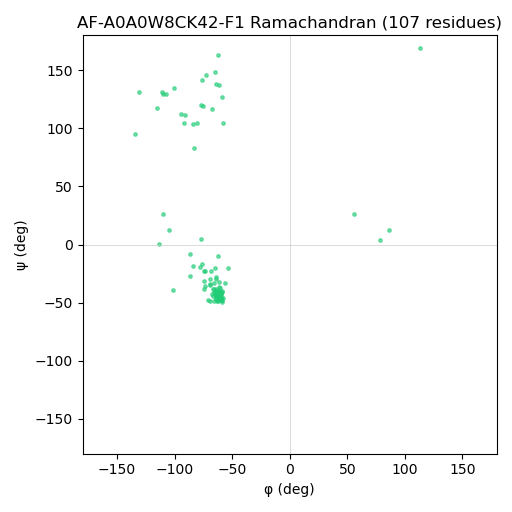.22 100 ASN A CA 1
ATOM 770 C C . ASN A 1 100 ? -21.949 3.299 42.039 1.00 49.22 100 ASN A C 1
ATOM 772 O O . ASN A 1 100 ? -21.804 4.060 42.988 1.00 49.22 100 ASN A O 1
ATOM 776 N N . LYS A 1 101 ? -22.981 3.419 41.189 1.00 51.78 101 LYS A N 1
ATOM 777 C CA . LYS A 1 101 ? -23.995 4.477 41.325 1.00 51.78 101 LYS A CA 1
ATOM 778 C C . LYS A 1 101 ? -24.965 4.224 42.479 1.00 51.78 101 LYS A C 1
ATOM 780 O O . LYS A 1 101 ? -25.306 5.171 43.171 1.00 51.78 101 LYS A O 1
ATOM 785 N N . GLU A 1 102 ? -25.368 2.978 42.724 1.00 54.34 102 GLU A N 1
ATOM 786 C CA . GLU A 1 102 ? -26.260 2.660 43.853 1.00 54.34 102 GLU A CA 1
ATOM 787 C C . GLU A 1 102 ? -25.565 2.825 45.215 1.00 54.34 102 GLU A C 1
ATOM 789 O O . GLU A 1 102 ? -26.181 3.312 46.158 1.00 54.34 102 GLU A O 1
ATOM 794 N N . GLY A 1 103 ? -24.264 2.519 45.300 1.00 53.75 103 GLY A N 1
ATOM 795 C CA . GLY A 1 103 ? -23.473 2.745 46.515 1.00 53.75 103 GLY A CA 1
ATOM 796 C C . GLY A 1 103 ? -23.234 4.225 46.833 1.00 53.75 103 GLY A C 1
ATOM 797 O O . GLY A 1 103 ? -23.232 4.596 48.001 1.00 53.75 103 GLY A O 1
ATOM 798 N N . LEU A 1 104 ? -23.086 5.077 45.811 1.00 54.25 104 LEU A N 1
ATOM 799 C CA . LEU A 1 104 ? -22.937 6.526 45.997 1.00 54.25 104 LEU A CA 1
ATOM 800 C C . LEU A 1 104 ? -24.254 7.203 46.403 1.00 54.25 104 LEU A C 1
ATOM 802 O O . LEU A 1 104 ? -24.239 8.105 47.233 1.00 54.25 104 LEU A O 1
ATOM 806 N N . LEU A 1 105 ? -25.393 6.728 45.886 1.00 53.03 105 LEU A N 1
ATOM 807 C CA . LEU A 1 105 ? -26.713 7.242 46.272 1.00 53.03 105 LEU A CA 1
ATOM 808 C C . LEU A 1 105 ? -27.160 6.780 47.669 1.00 53.03 105 LEU A C 1
ATOM 810 O O . LEU A 1 105 ? -27.989 7.446 48.276 1.00 53.03 105 LEU A O 1
ATOM 814 N N . GLN A 1 106 ? -26.621 5.675 48.197 1.00 55.66 106 GLN A N 1
ATOM 815 C CA . GLN A 1 106 ? -26.861 5.250 49.585 1.00 55.66 106 GLN A CA 1
ATOM 816 C C . GLN A 1 106 ? -25.936 5.922 50.608 1.00 55.66 106 GLN A C 1
ATOM 818 O O . GLN A 1 106 ? -26.259 5.918 51.789 1.00 55.66 106 GLN A O 1
ATOM 823 N N . SER A 1 107 ? -24.803 6.494 50.187 1.00 55.00 107 SER A N 1
ATOM 824 C CA . SER A 1 107 ? -23.905 7.243 51.080 1.00 55.00 107 SER A CA 1
ATOM 825 C C . SER A 1 107 ? -24.271 8.723 51.246 1.00 55.00 107 SER A C 1
ATOM 827 O O . SER A 1 107 ? -23.660 9.403 52.066 1.00 55.00 107 SER A O 1
ATOM 829 N N . GLU A 1 108 ? -25.232 9.225 50.463 1.00 52.66 108 GLU A N 1
ATOM 830 C CA . GLU A 1 108 ? -25.723 10.613 50.510 1.00 52.66 108 GLU A CA 1
ATOM 831 C C . GLU A 1 108 ? -27.103 10.757 51.191 1.00 52.66 108 GLU A C 1
ATOM 833 O O . GLU A 1 108 ? -27.716 11.822 51.097 1.00 52.66 108 GLU A O 1
ATOM 838 N N . VAL A 1 109 ? -27.592 9.719 51.889 1.00 44.66 109 VAL A N 1
ATOM 839 C CA . VAL A 1 109 ? -28.828 9.760 52.703 1.00 44.66 109 VAL A CA 1
ATOM 840 C C . VAL A 1 109 ? -28.524 9.473 54.166 1.00 44.66 109 VAL A C 1
ATOM 842 O O . VAL A 1 109 ? -27.825 8.470 54.430 1.00 44.66 109 VAL A O 1
#

Sequence (109 aa):
MFGAFNIGAMHGFILTAWSLGGVAGGLTFNAKYNDAIKNGSTPVDAYVDSIYKILIVVCVTGIFIFMVRTNPRDRFDKGYHYSLFGKRVISIKPKDTTANKEGLLQSEV

Solvent-accessible surface area (backbone atoms only — not comparable to full-atom values): 6583 Å² total; per-residue (Å²): 128,85,55,90,89,46,53,66,62,54,52,52,52,53,51,50,53,51,52,49,50,52,53,55,51,51,52,52,49,51,53,54,43,53,52,34,45,74,73,70,42,53,73,66,60,37,47,54,54,51,51,52,53,51,49,52,53,51,54,55,52,54,57,52,53,74,69,65,76,83,58,72,70,70,73,74,50,91,45,57,64,42,63,57,98,88,41,78,76,44,76,47,75,66,80,70,68,62,68,58,54,58,56,53,62,59,72,77,108

Foldseek 3Di:
DDDPVCPPVVVVVVVVVVVVCVVVVVVVLVVQLVVCVVVVHDNVVSVVVSVVVVVVVVVVVVVVVVVPDDDVVCVPDAFHWDDDPNHTDDGGHPDPPVVVVVVVVVVVD

Mean predicted aligned error: 12.97 Å

Secondary structure (DSSP, 8-state):
---GGGHHHHHHHHHHHHHHHHHHHHHHHHHHHHHHHHTT--HHHHHHHHHHHHHHHHHHHHHHHHH----HHHHHSSSEEEEETTEEEEEEPPP-THHHHHHHHHTT-

Radius of gyration: 25.47 Å; Cα contacts (8 Å, |Δi|>4): 41; chains: 1; bounding box: 51×32×76 Å

pLDDT: mean 77.51, std 14.5, range [44.66, 95.88]